Protein AF-A0A7T8HIE9-F1 (afdb_monomer)

Secondary structure (DSSP, 8-state):
----TT---TT-TTT-HIIIIIHHHHHHHHTTS--SSHHHHHHHHHHHHHT--

Radius of gyration: 14.33 Å; Cα contacts (8 Å, |Δi|>4): 21; chains: 1; bounding box: 30×23×39 Å

Foldseek 3Di:
DDAPPPDDPPPPLVPDCCSVPVVVQLCVQLVVDDDPDPVSSVVSSVVSVVPDD

Solvent-accessible surface area (backbone atoms only — not comparable to full-atom values): 3419 Å² total; per-residue (Å²): 137,83,73,56,97,86,58,75,66,87,94,44,50,84,74,37,65,56,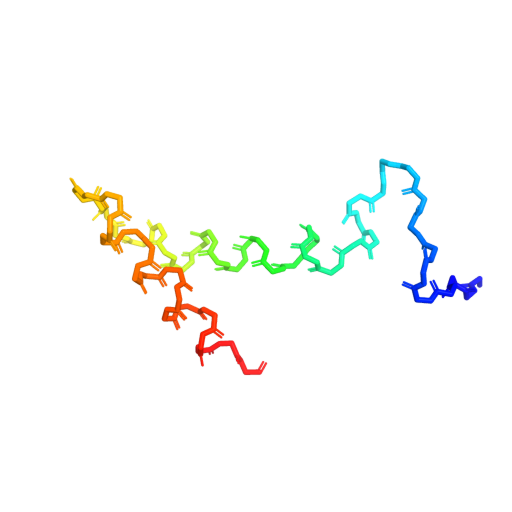62,61,43,49,51,59,54,44,51,62,59,46,66,76,51,89,63,96,42,72,66,56,44,52,52,38,49,55,50,48,59,73,66,63,129

Structure (mmCIF, N/CA/C/O backbone):
data_AF-A0A7T8HIE9-F1
#
_entry.id   AF-A0A7T8HIE9-F1
#
loop_
_atom_site.group_PDB
_atom_site.id
_atom_site.type_symbol
_atom_site.label_atom_id
_atom_site.label_alt_id
_atom_site.label_comp_id
_atom_site.label_asym_id
_atom_site.label_entity_id
_atom_site.label_seq_id
_atom_site.pdbx_PDB_ins_code
_atom_site.Cartn_x
_atom_site.Cartn_y
_atom_site.Cartn_z
_atom_site.occupancy
_atom_site.B_iso_or_equiv
_atom_site.auth_seq_id
_atom_site.auth_comp_id
_atom_site.auth_asym_id
_atom_site.auth_atom_id
_atom_site.pdbx_PDB_model_num
ATOM 1 N N . MET A 1 1 ? 15.424 -2.876 -24.469 1.00 56.75 1 MET A N 1
ATOM 2 C CA . MET A 1 1 ? 15.774 -3.895 -23.460 1.00 56.75 1 MET A CA 1
ATOM 3 C C . MET A 1 1 ? 14.462 -4.428 -22.920 1.00 56.75 1 MET A C 1
ATOM 5 O O . MET A 1 1 ? 13.672 -3.624 -22.451 1.00 56.75 1 MET A O 1
ATOM 9 N N . PHE A 1 2 ? 14.163 -5.709 -23.127 1.00 57.06 2 PHE A N 1
ATOM 10 C CA . PHE A 1 2 ? 12.899 -6.313 -22.700 1.00 57.06 2 PHE A CA 1
ATOM 11 C C . PHE A 1 2 ? 13.245 -7.288 -21.578 1.00 57.06 2 PHE A C 1
ATOM 13 O O . PHE A 1 2 ? 13.893 -8.303 -21.826 1.00 57.06 2 PHE A O 1
ATOM 20 N N . TRP A 1 3 ? 12.933 -6.912 -20.343 1.00 67.56 3 TRP A N 1
ATOM 21 C CA . TRP A 1 3 ? 13.123 -7.776 -19.182 1.00 67.56 3 TRP A CA 1
ATOM 22 C C . TRP A 1 3 ? 12.014 -8.831 -19.190 1.00 67.56 3 TRP A C 1
ATOM 24 O O . TRP A 1 3 ? 10.862 -8.506 -19.486 1.00 67.56 3 TRP A O 1
ATOM 34 N N . SER A 1 4 ? 12.349 -10.099 -18.940 1.00 72.31 4 SER A N 1
ATOM 35 C CA . SER A 1 4 ? 11.313 -11.125 -18.801 1.00 72.31 4 SER A CA 1
ATOM 36 C C . SER A 1 4 ? 10.501 -10.862 -17.531 1.00 72.31 4 SER A C 1
ATOM 38 O O . SER A 1 4 ? 10.977 -10.202 -16.609 1.00 72.31 4 SER A O 1
ATOM 40 N N . LYS A 1 5 ? 9.268 -11.372 -17.469 1.00 65.00 5 LYS A N 1
ATOM 41 C CA . LYS A 1 5 ? 8.357 -11.160 -16.331 1.00 65.00 5 LYS A CA 1
ATOM 42 C C . LYS A 1 5 ? 8.958 -11.617 -14.992 1.00 65.00 5 LYS A C 1
ATOM 44 O O . LYS A 1 5 ? 8.557 -11.142 -13.935 1.00 65.00 5 LYS A O 1
ATOM 49 N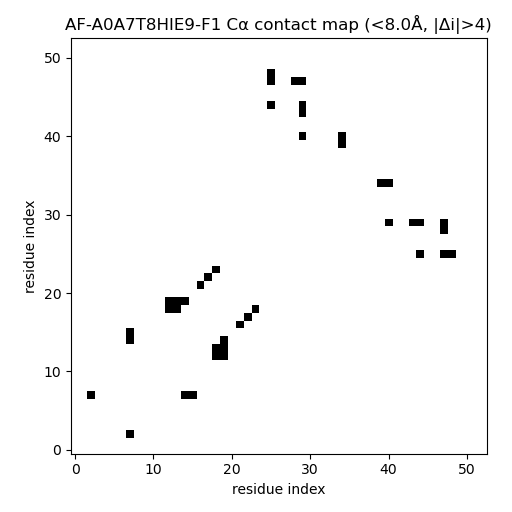 N . GLU A 1 6 ? 9.900 -12.549 -15.046 1.00 72.25 6 GLU A N 1
ATOM 50 C CA . GLU A 1 6 ? 10.572 -13.152 -13.899 1.00 72.25 6 GLU A CA 1
ATOM 51 C C . GLU A 1 6 ? 11.852 -12.405 -13.501 1.00 72.25 6 GLU A C 1
ATOM 53 O O . GLU A 1 6 ? 12.441 -12.714 -12.466 1.00 72.25 6 GLU A O 1
ATOM 58 N N . PHE A 1 7 ? 12.305 -11.449 -14.315 1.00 73.44 7 PHE A N 1
ATOM 59 C CA . PHE A 1 7 ? 13.557 -10.746 -14.096 1.00 73.44 7 PHE A CA 1
ATOM 60 C C . PHE A 1 7 ? 13.310 -9.361 -13.496 1.00 73.44 7 PHE A C 1
ATOM 62 O O . PHE A 1 7 ? 12.981 -8.410 -14.204 1.00 73.44 7 PHE A O 1
ATOM 69 N N . TRP A 1 8 ? 13.555 -9.240 -12.191 1.00 77.56 8 TRP A N 1
ATOM 70 C CA . TRP A 1 8 ? 13.676 -7.955 -11.506 1.00 77.56 8 TRP A CA 1
ATOM 71 C C . TRP A 1 8 ? 15.134 -7.733 -11.111 1.00 77.56 8 TRP A C 1
ATOM 73 O O . TRP A 1 8 ? 15.683 -8.548 -10.360 1.00 77.56 8 TRP A O 1
ATOM 83 N N . PRO A 1 9 ? 15.795 -6.670 -11.601 1.00 81.12 9 PRO A N 1
ATOM 84 C CA . PRO A 1 9 ? 17.136 -6.362 -11.143 1.00 81.12 9 PRO A CA 1
ATOM 85 C C . PRO A 1 9 ? 17.114 -6.039 -9.640 1.00 81.12 9 PRO A C 1
ATOM 87 O O . PRO A 1 9 ? 16.145 -5.450 -9.144 1.00 81.12 9 PRO A O 1
ATOM 90 N N . PRO A 1 10 ? 18.171 -6.400 -8.894 1.00 82.81 10 PRO A N 1
ATOM 91 C CA . PRO A 1 10 ? 18.300 -6.003 -7.499 1.00 82.81 10 PRO A CA 1
ATOM 92 C C . PRO A 1 10 ? 18.197 -4.481 -7.354 1.00 82.81 10 PRO A C 1
ATOM 94 O O . PRO A 1 10 ? 18.808 -3.745 -8.126 1.00 82.81 10 PRO A O 1
ATOM 97 N N . SER A 1 11 ? 17.470 -4.022 -6.333 1.00 83.88 11 SER A N 1
ATOM 98 C CA . SER A 1 11 ? 17.336 -2.597 -5.995 1.00 83.88 11 SER A CA 1
ATOM 99 C C . SER A 1 11 ? 16.731 -1.715 -7.101 1.00 83.88 11 SER A C 1
ATOM 101 O O . SER A 1 11 ? 17.046 -0.528 -7.158 1.00 83.88 11 SER A O 1
ATOM 103 N N . SER A 1 12 ? 15.846 -2.263 -7.942 1.00 86.19 12 SER A N 1
ATOM 104 C CA . SER A 1 12 ? 15.104 -1.512 -8.972 1.00 86.19 12 SER A CA 1
ATOM 105 C C . SER A 1 12 ? 13.605 -1.372 -8.649 1.00 86.19 12 SER A C 1
ATOM 107 O O . SER A 1 12 ? 12.769 -1.976 -9.329 1.00 86.19 12 SER A O 1
ATOM 109 N N . PRO A 1 13 ? 13.228 -0.599 -7.610 1.00 83.69 13 PRO A N 1
ATOM 110 C CA . PRO A 1 13 ? 11.820 -0.356 -7.279 1.00 83.69 13 PRO A CA 1
ATOM 111 C C . PRO A 1 13 ? 11.086 0.406 -8.391 1.00 83.69 13 PRO A C 1
ATOM 113 O O . PRO A 1 13 ? 9.882 0.251 -8.551 1.00 83.69 13 PRO A O 1
ATOM 116 N N . ASP A 1 14 ? 11.815 1.174 -9.203 1.00 86.00 14 ASP A N 1
ATOM 117 C CA . ASP A 1 14 ? 11.323 1.863 -10.397 1.00 86.00 14 ASP A CA 1
ATOM 118 C C . ASP A 1 14 ? 10.792 0.906 -11.472 1.00 86.00 14 ASP A C 1
ATOM 120 O O . ASP A 1 14 ? 9.961 1.296 -12.290 1.00 86.00 14 ASP A O 1
ATOM 124 N N . LEU A 1 15 ? 11.244 -0.349 -11.462 1.00 84.06 15 LEU A N 1
ATOM 125 C CA . LEU A 1 15 ? 10.808 -1.362 -12.416 1.00 84.06 15 LEU A CA 1
ATOM 126 C C . LEU A 1 15 ? 9.680 -2.244 -11.872 1.00 84.06 15 LEU A C 1
ATOM 128 O O . LEU A 1 15 ? 8.928 -2.794 -12.672 1.00 84.06 15 LEU A O 1
ATOM 132 N N . ASN A 1 16 ? 9.512 -2.359 -10.550 1.00 85.25 16 ASN A N 1
ATOM 133 C CA . ASN A 1 16 ? 8.460 -3.178 -9.946 1.00 85.25 16 ASN A CA 1
ATOM 134 C C . ASN A 1 16 ? 7.116 -2.418 -9.901 1.00 85.25 16 ASN A C 1
ATOM 136 O O . ASN A 1 16 ? 7.007 -1.457 -9.140 1.00 85.25 16 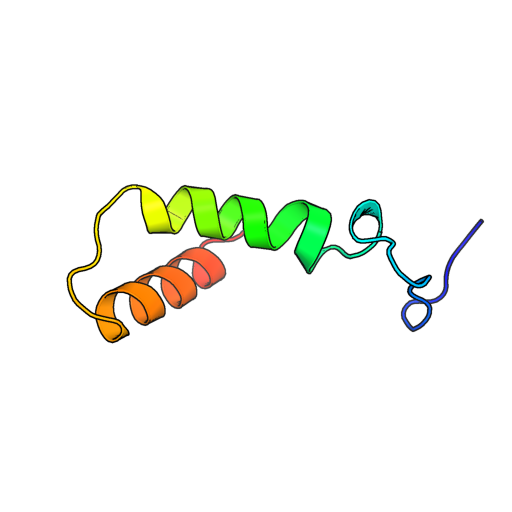ASN A O 1
ATOM 140 N N . PRO A 1 17 ? 6.056 -2.865 -10.609 1.00 85.50 17 PRO A N 1
ATOM 141 C CA . PRO A 1 17 ? 4.735 -2.219 -10.588 1.00 85.50 17 PRO A CA 1
ATOM 142 C C . PRO A 1 17 ? 4.125 -2.043 -9.204 1.00 85.50 17 PRO A C 1
ATOM 144 O O . PRO A 1 17 ? 3.381 -1.087 -8.973 1.00 85.50 17 PRO A O 1
ATOM 147 N N . CYS A 1 18 ? 4.448 -2.937 -8.269 1.00 89.00 18 CYS A N 1
ATOM 148 C CA . CYS A 1 18 ? 4.002 -2.771 -6.896 1.00 89.00 18 CYS A CA 1
ATOM 149 C C . CYS A 1 18 ? 4.673 -1.562 -6.230 1.00 89.00 18 CYS A C 1
ATOM 151 O O . CYS A 1 18 ? 3.990 -0.760 -5.597 1.00 89.00 18 CYS A O 1
ATOM 153 N N . ASP A 1 19 ? 5.986 -1.412 -6.412 1.00 89.81 19 ASP A N 1
ATOM 154 C CA . ASP A 1 19 ? 6.781 -0.380 -5.744 1.00 89.81 19 ASP A CA 1
ATOM 155 C C . ASP A 1 19 ? 6.666 0.987 -6.424 1.00 89.81 19 ASP A C 1
ATOM 157 O O . ASP A 1 19 ? 6.506 1.987 -5.727 1.00 89.81 19 ASP 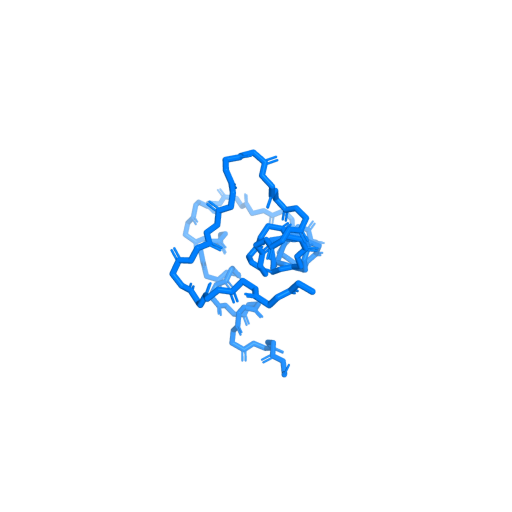A O 1
ATOM 161 N N . TYR A 1 20 ? 6.682 1.060 -7.762 1.00 87.88 20 TYR A N 1
ATOM 162 C CA . TYR A 1 20 ? 6.599 2.351 -8.457 1.00 87.88 20 TYR A CA 1
ATOM 163 C C . TYR A 1 20 ? 5.177 2.927 -8.528 1.00 87.88 20 TYR A C 1
ATOM 165 O O . TYR A 1 20 ? 5.024 4.123 -8.781 1.00 87.88 20 TYR A O 1
ATOM 173 N N . TYR A 1 21 ? 4.134 2.106 -8.353 1.00 91.19 21 TYR A N 1
ATOM 174 C CA . TYR A 1 21 ? 2.746 2.538 -8.550 1.00 91.19 21 TYR A CA 1
ATOM 175 C C . TYR A 1 21 ? 1.803 2.104 -7.430 1.00 91.19 21 TYR A C 1
ATOM 177 O O . TYR A 1 21 ? 1.248 2.962 -6.741 1.00 91.19 21 TYR A O 1
ATOM 185 N N . LEU A 1 22 ? 1.608 0.794 -7.241 1.00 93.50 22 LEU A N 1
ATOM 186 C CA . LEU A 1 22 ? 0.534 0.278 -6.385 1.00 93.50 22 LEU A CA 1
ATOM 187 C C . LEU A 1 22 ? 0.618 0.830 -4.958 1.00 93.50 22 LEU A C 1
ATOM 189 O O . LEU A 1 22 ? -0.373 1.349 -4.447 1.00 93.50 22 LEU A O 1
ATOM 193 N N . TRP A 1 23 ? 1.792 0.750 -4.327 1.00 93.62 23 TRP A N 1
ATOM 194 C CA . TRP A 1 23 ? 1.949 1.164 -2.934 1.00 93.62 23 TRP A CA 1
ATOM 195 C C . TRP A 1 23 ? 1.679 2.649 -2.718 1.00 93.62 23 TRP A C 1
ATOM 197 O O . TRP A 1 23 ? 1.009 2.991 -1.748 1.00 93.62 23 TRP A O 1
ATOM 207 N N . GLY A 1 24 ? 2.096 3.513 -3.646 1.00 94.56 24 GLY A N 1
ATOM 208 C CA . GLY A 1 24 ? 1.822 4.948 -3.557 1.00 94.56 24 GLY A CA 1
ATOM 209 C C . GLY A 1 24 ? 0.329 5.275 -3.655 1.00 94.56 24 GLY A C 1
ATOM 210 O O . GLY A 1 24 ? -0.173 6.112 -2.906 1.00 94.56 24 GLY A O 1
ATOM 211 N N . ILE A 1 25 ? -0.411 4.587 -4.534 1.00 94.75 25 ILE A N 1
ATOM 212 C CA . ILE A 1 25 ? -1.864 4.787 -4.655 1.00 94.75 25 ILE A CA 1
ATOM 213 C C . ILE A 1 25 ? -2.597 4.283 -3.413 1.00 94.75 25 ILE A C 1
ATOM 215 O O . ILE A 1 25 ? -3.472 4.981 -2.898 1.00 94.75 25 ILE A O 1
ATOM 219 N N . LEU A 1 26 ? -2.235 3.096 -2.918 1.00 96.00 26 LEU A N 1
ATOM 220 C CA . LEU A 1 26 ? -2.847 2.534 -1.716 1.00 96.00 26 LEU A CA 1
ATOM 221 C C . LEU A 1 26 ? -2.577 3.416 -0.498 1.00 96.00 26 LEU A C 1
ATOM 223 O O .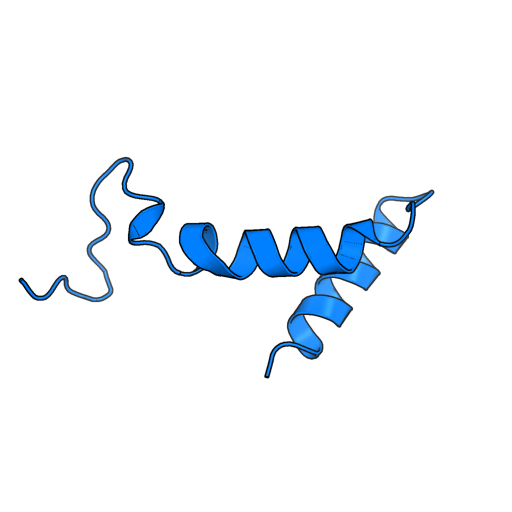 LEU A 1 26 ? -3.518 3.747 0.214 1.00 96.00 26 LEU A O 1
ATOM 227 N N . GLU A 1 27 ? -1.332 3.858 -0.301 1.00 95.81 27 GLU A N 1
ATOM 228 C CA . GLU A 1 27 ? -0.964 4.762 0.790 1.00 95.81 27 GLU A CA 1
ATOM 229 C C . GLU A 1 27 ? -1.767 6.066 0.728 1.00 95.81 27 GLU A C 1
ATOM 231 O O . GLU A 1 27 ? -2.356 6.484 1.728 1.00 95.81 27 GLU A O 1
ATOM 236 N N . MET A 1 28 ? -1.839 6.683 -0.456 1.00 95.94 28 MET A N 1
ATOM 237 C CA . MET A 1 28 ? -2.594 7.915 -0.669 1.00 95.94 28 MET A 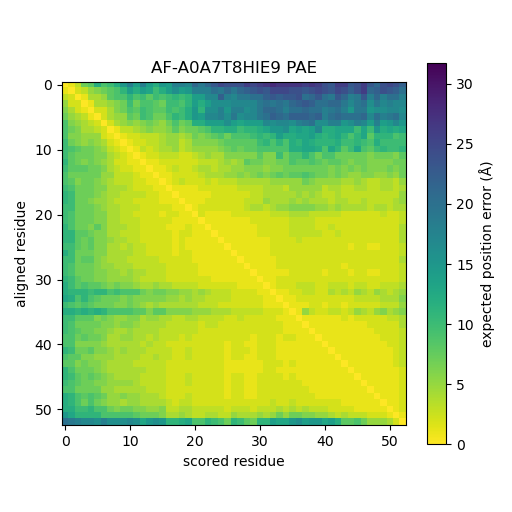CA 1
ATOM 238 C C . MET A 1 28 ? -4.085 7.738 -0.367 1.00 95.94 28 MET A C 1
ATOM 240 O O . MET A 1 28 ? -4.703 8.675 0.133 1.00 95.94 28 MET A O 1
ATOM 244 N N . ASP A 1 29 ? -4.690 6.593 -0.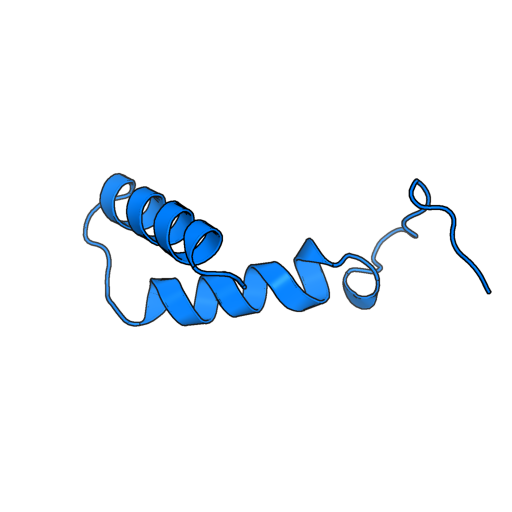693 1.00 95.56 29 ASP A N 1
ATOM 245 C CA . ASP A 1 29 ? -6.121 6.374 -0.475 1.00 95.56 29 ASP A CA 1
ATOM 246 C C . ASP A 1 29 ? -6.453 6.020 0.977 1.00 95.56 29 ASP A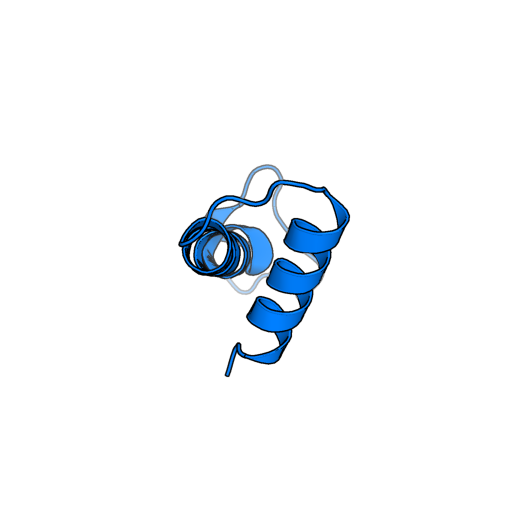 C 1
ATOM 248 O O . ASP A 1 29 ? -7.330 6.648 1.579 1.00 95.56 29 ASP A O 1
ATOM 252 N N . THR A 1 30 ? -5.724 5.073 1.572 1.00 96.50 30 THR A N 1
ATOM 253 C CA . THR A 1 30 ? -6.009 4.597 2.931 1.00 96.50 30 THR A CA 1
ATOM 254 C C . THR A 1 30 ? -5.703 5.665 3.972 1.00 96.50 30 THR A C 1
ATOM 256 O O . THR A 1 30 ? -6.488 5.867 4.895 1.00 96.50 30 THR A O 1
ATOM 259 N N . ASN A 1 31 ? -4.629 6.439 3.787 1.00 95.81 31 ASN A N 1
ATOM 260 C CA . ASN A 1 31 ? -4.203 7.433 4.775 1.00 95.81 31 ASN A CA 1
ATOM 261 C C . ASN A 1 31 ? -4.989 8.755 4.713 1.00 95.81 31 ASN A C 1
ATOM 263 O O . ASN A 1 31 ? -4.703 9.674 5.481 1.00 95.81 31 ASN A O 1
ATOM 267 N N . LYS A 1 32 ? -6.035 8.862 3.875 1.00 95.38 32 LYS A N 1
ATOM 268 C CA . LYS A 1 32 ? -6.990 9.993 3.916 1.00 95.38 32 LYS A CA 1
ATOM 269 C C . LYS A 1 32 ? -7.718 10.099 5.256 1.00 95.38 32 LYS A C 1
ATOM 271 O O . LYS A 1 32 ? -8.308 11.139 5.554 1.00 95.38 32 LYS A O 1
ATOM 276 N N . ARG A 1 33 ? -7.747 9.017 6.039 1.00 92.50 33 ARG A N 1
ATOM 277 C CA . ARG A 1 33 ? -8.373 8.950 7.362 1.00 92.50 33 ARG A CA 1
ATOM 278 C C . ARG A 1 33 ? -7.455 8.209 8.328 1.00 92.50 33 ARG A C 1
ATOM 280 O O . ARG A 1 33 ? -6.746 7.290 7.942 1.00 92.50 33 ARG A O 1
ATOM 287 N N . ALA A 1 34 ? -7.493 8.597 9.599 1.00 95.69 34 ALA A N 1
ATOM 288 C CA . ALA A 1 34 ? -6.788 7.865 10.643 1.00 95.69 34 ALA A CA 1
ATOM 289 C C . ALA 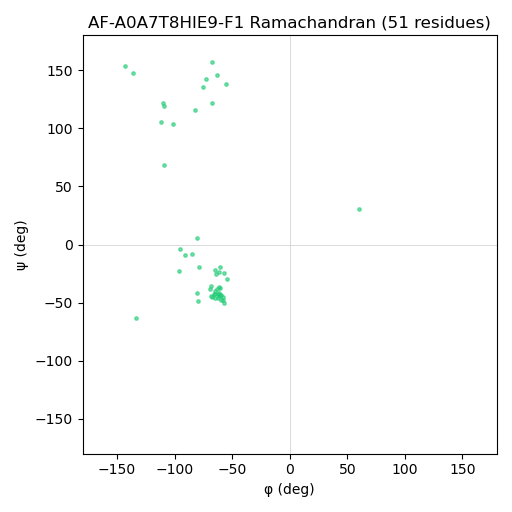A 1 34 ? -7.494 6.532 10.944 1.00 95.69 34 ALA A C 1
ATOM 291 O O . ALA A 1 34 ? -8.726 6.465 10.981 1.00 95.69 34 ALA A O 1
ATOM 292 N N . HIS A 1 35 ? -6.708 5.493 11.217 1.00 97.38 35 HIS A N 1
ATOM 293 C CA . HIS A 1 35 ? -7.199 4.177 11.615 1.00 97.38 35 HIS A CA 1
ATOM 294 C C . HIS A 1 35 ? -6.862 3.914 13.081 1.00 97.38 35 HIS A C 1
ATOM 296 O O . HIS A 1 35 ? -5.697 3.906 13.467 1.00 97.38 35 HIS A O 1
ATOM 302 N N . ASN A 1 36 ? -7.884 3.656 13.897 1.00 96.56 36 ASN A N 1
ATOM 303 C CA . ASN A 1 36 ? -7.707 3.398 15.332 1.00 96.56 36 ASN A CA 1
ATOM 304 C C . ASN A 1 36 ? -7.380 1.928 15.642 1.00 96.56 36 ASN A C 1
ATOM 306 O O . ASN A 1 36 ? -7.085 1.588 16.785 1.00 96.56 36 ASN A O 1
ATOM 310 N N . THR A 1 37 ? -7.463 1.047 14.641 1.00 98.19 37 THR A N 1
ATOM 311 C CA . THR A 1 37 ? -7.159 -0.382 14.766 1.00 98.19 37 THR A CA 1
ATOM 312 C C . THR A 1 37 ? -6.487 -0.905 13.503 1.00 98.19 37 THR A C 1
ATOM 314 O O . THR A 1 37 ? -6.713 -0.405 12.398 1.00 98.19 37 THR A O 1
ATOM 317 N N . VAL A 1 38 ? -5.700 -1.970 13.663 1.00 97.62 38 VAL A N 1
ATOM 318 C CA . VAL A 1 38 ? -5.071 -2.679 12.540 1.00 97.62 38 VAL A CA 1
ATOM 319 C C . VAL A 1 38 ? -6.125 -3.256 11.589 1.00 97.62 38 VAL A C 1
ATOM 321 O O . VAL A 1 38 ? -5.936 -3.218 10.378 1.00 97.62 38 VAL A O 1
ATOM 324 N N . ASP A 1 39 ? -7.253 -3.747 12.107 1.00 98.31 39 ASP A N 1
ATOM 325 C CA . ASP A 1 39 ? -8.320 -4.307 11.268 1.00 98.31 39 ASP A CA 1
ATOM 326 C C . ASP A 1 39 ? -9.014 -3.242 10.417 1.00 98.31 39 ASP A C 1
ATOM 328 O O . ASP A 1 39 ? -9.327 -3.496 9.255 1.00 98.31 39 ASP A O 1
ATOM 332 N N . SER A 1 40 ? -9.186 -2.026 10.950 1.00 97.75 40 SER A N 1
ATOM 333 C CA . SER A 1 40 ? -9.699 -0.897 10.167 1.00 97.75 40 SER A CA 1
ATOM 334 C C . SER A 1 40 ? -8.764 -0.551 9.007 1.00 97.75 40 SER A C 1
ATOM 336 O O . SER A 1 40 ? -9.241 -0.343 7.892 1.00 97.75 40 SER A O 1
ATOM 338 N N . LEU A 1 41 ? -7.448 -0.546 9.246 1.00 97.44 41 LEU A N 1
ATOM 339 C CA . LEU A 1 41 ? -6.457 -0.310 8.195 1.00 97.44 41 LEU A CA 1
ATOM 340 C C . LEU A 1 41 ? -6.468 -1.432 7.145 1.00 97.44 41 LEU A C 1
ATOM 342 O O . LEU A 1 41 ? -6.506 -1.155 5.950 1.00 97.44 41 LEU A O 1
ATOM 346 N N . LYS A 1 42 ? -6.498 -2.703 7.567 1.00 97.69 42 LYS A N 1
ATOM 347 C CA . LYS A 1 42 ? -6.579 -3.849 6.644 1.00 97.69 42 LYS A CA 1
ATOM 348 C C . LYS A 1 42 ? -7.819 -3.782 5.754 1.00 97.69 42 LYS A C 1
ATOM 350 O O . LYS A 1 42 ? -7.711 -3.999 4.551 1.00 97.69 42 LYS A O 1
ATOM 355 N N . ALA A 1 43 ? -8.980 -3.469 6.331 1.00 97.19 43 ALA A N 1
ATOM 356 C CA . ALA A 1 43 ? -10.220 -3.323 5.577 1.00 97.19 43 ALA A CA 1
ATOM 357 C C . ALA A 1 43 ? -10.125 -2.192 4.541 1.00 97.19 43 ALA A C 1
ATOM 359 O O . ALA A 1 43 ? -10.546 -2.376 3.400 1.00 97.19 43 ALA A O 1
ATOM 360 N N . ALA A 1 44 ? -9.517 -1.060 4.910 1.00 96.75 44 ALA A N 1
ATOM 361 C CA . ALA A 1 44 ? -9.300 0.056 3.995 1.00 96.75 44 ALA A CA 1
ATOM 362 C C . ALA A 1 44 ? -8.353 -0.307 2.844 1.00 96.75 44 ALA A C 1
ATOM 364 O O . ALA A 1 44 ? -8.664 0.002 1.700 1.00 96.75 44 ALA A O 1
ATOM 365 N N . ILE A 1 45 ? -7.255 -1.021 3.114 1.00 96.75 45 ILE A N 1
ATOM 366 C CA . ILE A 1 45 ? -6.340 -1.509 2.069 1.00 96.75 45 ILE A CA 1
ATOM 367 C C . ILE A 1 45 ? -7.079 -2.437 1.095 1.00 96.75 45 ILE A C 1
ATOM 369 O O . ILE A 1 45 ? -6.975 -2.256 -0.115 1.00 96.75 45 ILE A O 1
ATOM 373 N N . ILE A 1 46 ? -7.856 -3.404 1.599 1.00 97.12 46 ILE A N 1
ATOM 374 C CA . ILE A 1 46 ? -8.629 -4.332 0.752 1.00 97.12 46 ILE A CA 1
ATOM 375 C C . ILE A 1 46 ? -9.622 -3.565 -0.127 1.00 97.12 46 ILE A C 1
ATOM 377 O O . ILE A 1 46 ? -9.738 -3.846 -1.319 1.00 97.12 46 ILE A O 1
ATOM 381 N N . GLN A 1 47 ? -10.320 -2.584 0.447 1.00 96.25 47 GLN A N 1
ATOM 382 C CA . GLN A 1 47 ? -11.265 -1.755 -0.291 1.00 96.25 47 GLN A CA 1
ATOM 383 C C . GLN A 1 47 ? -10.568 -0.885 -1.346 1.00 96.25 47 GLN A C 1
ATOM 385 O O . GLN A 1 47 ? -11.057 -0.799 -2.469 1.00 96.25 47 GLN A O 1
ATOM 390 N N . ALA A 1 48 ? -9.429 -0.271 -1.015 1.00 95.56 48 ALA A N 1
ATOM 391 C CA . ALA A 1 48 ? -8.643 0.531 -1.949 1.00 95.56 48 ALA A CA 1
ATOM 392 C C . ALA A 1 48 ? -8.174 -0.315 -3.143 1.00 95.56 48 ALA A C 1
ATOM 394 O O . ALA A 1 48 ? -8.347 0.101 -4.284 1.00 95.56 48 ALA A O 1
ATOM 395 N N . VAL A 1 49 ? -7.690 -1.540 -2.897 1.00 95.25 49 VAL A N 1
ATOM 396 C CA . VAL A 1 49 ? -7.328 -2.490 -3.963 1.00 95.25 49 VAL A CA 1
ATOM 397 C C . VAL A 1 49 ? -8.536 -2.857 -4.824 1.00 95.25 49 VAL A C 1
ATOM 399 O O . VAL A 1 49 ? -8.427 -2.867 -6.045 1.00 95.25 49 VAL A O 1
ATOM 402 N N . ALA A 1 50 ? -9.693 -3.132 -4.216 1.00 95.25 50 ALA A N 1
ATOM 403 C CA . ALA A 1 50 ? -10.914 -3.477 -4.948 1.00 95.25 50 ALA A CA 1
ATOM 404 C C . ALA A 1 50 ? -11.454 -2.330 -5.826 1.00 95.25 50 ALA A C 1
ATOM 406 O O . ALA A 1 50 ? -12.196 -2.587 -6.771 1.00 95.25 50 ALA A O 1
ATOM 407 N N . ASN A 1 51 ? -11.085 -1.084 -5.518 1.00 93.06 51 ASN A N 1
ATOM 408 C CA . ASN A 1 51 ? -11.481 0.109 -6.265 1.00 93.06 51 ASN A CA 1
ATOM 409 C C . ASN A 1 51 ? -10.445 0.551 -7.316 1.00 93.06 51 ASN A C 1
ATOM 411 O O . ASN A 1 51 ? -10.704 1.513 -8.044 1.00 93.06 51 ASN A O 1
ATOM 415 N N . LEU A 1 52 ? -9.282 -0.105 -7.399 1.00 88.50 52 LEU A N 1
ATOM 416 C CA . LEU A 1 52 ? -8.330 0.123 -8.487 1.00 88.50 52 LEU A CA 1
ATOM 417 C C . LEU A 1 52 ? -8.956 -0.378 -9.794 1.00 88.50 52 LEU A C 1
ATOM 419 O O . LEU A 1 52 ? -9.365 -1.535 -9.887 1.00 88.50 52 LEU A O 1
ATOM 423 N N . SER A 1 53 ? -9.073 0.525 -10.770 1.00 71.62 53 SER A N 1
ATOM 424 C CA . SER A 1 53 ? -9.656 0.265 -12.096 1.00 71.62 53 SER A CA 1
ATOM 425 C C . SER A 1 53 ? -8.605 -0.168 -13.106 1.00 71.62 53 SER A C 1
ATOM 427 O O . SER A 1 53 ? -7.448 0.292 -12.987 1.00 71.62 53 SER A O 1
#

pLDDT: mean 88.64, std 10.71, range [56.75, 98.31]

InterPro domains:
  IPR036397 Ribonuclease H superfamily [G3DSA:3.30.420.10] (1-53)

Nearest PDB structures (foldseek):
  3k9k-assembly3_B  TM=8.828E-01  e=1.756E+00  Homo sapiens

Mean predicted aligned error: 5.49 Å

Organism: Caligus rogercresseyi (NCBI:txid217165)

Sequence (53 aa):
MFWSKEFWPPSSPDLNPCDYYLWGILEMDTNKRAHNTVDSLKAAIIQAVANLS